Protein AF-A0A7W7EYN2-F1 (afdb_monomer_lite)

pLDDT: mean 82.96, std 12.16, range [42.16, 95.44]

Foldseek 3Di:
DDPDDDDDAPDFDFPDDDDPDPDDQLNGTQETEHEDDPPPPPVVVVVVVVSVVRPRNYYYYHYDDDD

Radius of gyration: 12.9 Å; chains: 1; bounding box: 29×32×30 Å

Sequence (67 aa):
MADDVILSCDAALLTGPAPDTRLARPDHVWLVVEIAETTRLRGLKIKRIAYATVGVPVYRRSRLQWR

Structure (mmCIF, N/CA/C/O backbone):
data_AF-A0A7W7EYN2-F1
#
_entry.id   AF-A0A7W7EYN2-F1
#
loop_
_atom_site.group_PDB
_atom_site.id
_atom_site.type_symbol
_atom_site.label_atom_id
_atom_site.label_alt_id
_atom_site.label_comp_id
_atom_site.label_asym_id
_atom_site.label_entity_id
_atom_site.label_seq_id
_atom_site.pdbx_PDB_ins_code
_atom_site.Cartn_x
_atom_site.Cartn_y
_atom_site.Cartn_z
_atom_site.occupancy
_atom_site.B_iso_or_equiv
_atom_site.auth_seq_id
_atom_site.auth_comp_id
_atom_site.auth_asym_id
_atom_site.auth_atom_id
_atom_site.pdbx_PDB_model_num
ATOM 1 N N . MET A 1 1 ? 1.344 -15.517 -18.433 1.00 42.16 1 MET A N 1
ATOM 2 C CA . MET A 1 1 ? 1.171 -15.707 -16.980 1.00 42.16 1 MET A CA 1
ATOM 3 C C . MET A 1 1 ? 1.566 -14.391 -16.347 1.00 42.16 1 MET A C 1
ATOM 5 O O . MET A 1 1 ? 2.650 -13.920 -16.656 1.00 42.16 1 MET A O 1
ATOM 9 N N . ALA A 1 2 ? 0.659 -13.715 -15.647 1.00 57.84 2 ALA A N 1
ATOM 10 C CA . ALA A 1 2 ? 1.053 -12.546 -14.871 1.00 57.84 2 ALA A CA 1
ATOM 11 C C . ALA A 1 2 ? 1.693 -13.089 -13.593 1.00 57.84 2 ALA A C 1
ATOM 13 O O . ALA A 1 2 ? 1.036 -13.842 -12.880 1.00 57.84 2 ALA A O 1
ATOM 14 N N . ASP A 1 3 ? 2.969 -12.794 -13.362 1.00 72.56 3 ASP A N 1
ATOM 15 C CA . ASP A 1 3 ? 3.596 -13.105 -12.081 1.00 72.56 3 ASP A CA 1
ATOM 16 C C . ASP A 1 3 ? 2.894 -12.289 -10.990 1.00 72.56 3 ASP A C 1
ATOM 18 O O . ASP A 1 3 ? 2.696 -11.078 -11.144 1.00 72.56 3 ASP A O 1
ATOM 22 N N . ASP A 1 4 ? 2.503 -12.945 -9.896 1.00 78.62 4 ASP A N 1
ATOM 23 C CA . ASP A 1 4 ? 1.938 -12.259 -8.739 1.00 78.62 4 ASP A CA 1
ATOM 24 C C . ASP A 1 4 ? 3.015 -11.361 -8.113 1.00 78.62 4 ASP A C 1
ATOM 26 O O . ASP A 1 4 ? 4.057 -11.822 -7.642 1.00 78.62 4 ASP A O 1
ATOM 30 N N . VAL A 1 5 ? 2.774 -10.048 -8.118 1.00 85.69 5 VAL A N 1
ATOM 31 C CA . VAL A 1 5 ? 3.706 -9.065 -7.558 1.00 85.69 5 VAL A CA 1
ATOM 32 C C . VAL A 1 5 ? 3.384 -8.836 -6.087 1.00 85.69 5 VAL A C 1
ATOM 34 O O . VAL A 1 5 ? 2.329 -8.306 -5.743 1.00 85.69 5 VAL A O 1
ATOM 37 N N . ILE A 1 6 ? 4.335 -9.166 -5.214 1.00 88.19 6 ILE A N 1
ATOM 38 C CA . ILE A 1 6 ? 4.277 -8.819 -3.792 1.00 88.19 6 ILE A CA 1
ATOM 39 C C . ILE A 1 6 ? 5.037 -7.510 -3.570 1.00 88.19 6 ILE A C 1
ATOM 41 O O . ILE A 1 6 ? 6.215 -7.391 -3.912 1.00 88.19 6 ILE A O 1
ATOM 45 N N . LEU A 1 7 ? 4.365 -6.529 -2.967 1.00 88.81 7 LEU A N 1
ATOM 46 C CA . LEU A 1 7 ? 4.961 -5.256 -2.571 1.00 88.81 7 LEU A CA 1
ATOM 47 C C . LEU A 1 7 ? 5.043 -5.165 -1.049 1.00 88.81 7 LEU A C 1
ATOM 49 O O . LEU A 1 7 ? 4.093 -5.498 -0.345 1.00 88.81 7 LEU A O 1
ATOM 53 N 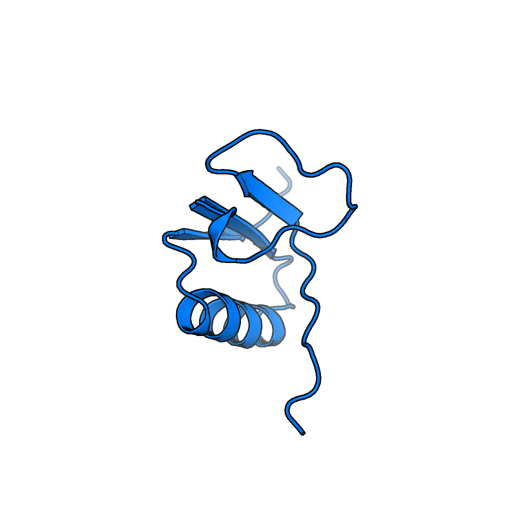N . SER A 1 8 ? 6.171 -4.667 -0.549 1.00 89.31 8 SER A N 1
ATOM 54 C CA . SER A 1 8 ? 6.301 -4.209 0.832 1.00 89.31 8 SER A CA 1
ATOM 55 C C . SER A 1 8 ? 6.130 -2.693 0.902 1.00 89.31 8 SER A C 1
ATOM 57 O O . SER A 1 8 ? 6.537 -1.977 -0.017 1.00 89.31 8 SER A O 1
ATOM 59 N N . CYS A 1 9 ? 5.570 -2.204 2.002 1.00 89.75 9 CYS A N 1
ATOM 60 C CA . CYS A 1 9 ? 5.463 -0.786 2.340 1.00 89.75 9 CYS A CA 1
ATOM 61 C C . CYS A 1 9 ? 5.932 -0.551 3.777 1.00 89.75 9 CYS A C 1
ATOM 63 O O . CYS A 1 9 ? 6.030 -1.500 4.555 1.00 89.75 9 CYS A O 1
ATOM 65 N N . ASP A 1 10 ? 6.163 0.708 4.145 1.00 91.00 10 ASP A N 1
ATOM 66 C CA . ASP A 1 10 ? 6.552 1.062 5.515 1.00 91.00 10 ASP A CA 1
ATOM 67 C C . ASP A 1 10 ? 5.356 1.035 6.473 1.00 91.00 10 ASP A C 1
ATOM 69 O O . ASP A 1 10 ? 5.493 0.635 7.626 1.00 91.00 10 ASP A O 1
ATOM 73 N N . ALA A 1 11 ? 4.170 1.430 5.998 1.00 91.88 11 ALA A N 1
ATOM 74 C CA . ALA A 1 11 ? 2.921 1.262 6.736 1.00 91.88 11 ALA A CA 1
ATOM 75 C C . ALA A 1 11 ? 1.704 1.190 5.802 1.00 91.88 11 ALA A C 1
ATOM 77 O O . ALA A 1 11 ? 1.699 1.777 4.717 1.00 91.88 11 ALA A O 1
ATOM 78 N N . ALA A 1 12 ? 0.648 0.518 6.263 1.00 93.69 12 ALA A N 1
ATOM 79 C CA . ALA A 1 12 ? -0.642 0.451 5.588 1.00 93.69 12 ALA A CA 1
ATOM 80 C C . ALA A 1 12 ? -1.793 0.610 6.590 1.00 93.69 12 ALA A C 1
ATOM 82 O O . ALA A 1 12 ? -1.700 0.168 7.734 1.00 93.69 12 ALA A O 1
ATOM 83 N N . LEU A 1 13 ? -2.884 1.228 6.139 1.00 94.50 13 LEU A N 1
ATOM 84 C CA . LEU A 1 13 ? -4.162 1.259 6.846 1.00 94.50 13 LEU A CA 1
ATOM 85 C C . LEU A 1 13 ? -5.140 0.335 6.126 1.00 94.50 13 LEU A C 1
ATOM 87 O O . LEU A 1 13 ? -5.331 0.470 4.914 1.00 94.50 13 LEU A O 1
ATOM 91 N N . LEU A 1 14 ? -5.768 -0.567 6.876 1.00 94.88 14 LEU A N 1
ATOM 92 C CA . LEU A 1 14 ? -6.739 -1.520 6.350 1.00 94.88 14 LEU A CA 1
ATOM 93 C C . LEU A 1 14 ? -8.173 -1.013 6.527 1.00 94.88 14 LEU A C 1
ATOM 95 O O . LEU A 1 14 ? -8.466 -0.269 7.461 1.00 94.88 14 LEU A O 1
ATOM 99 N N . 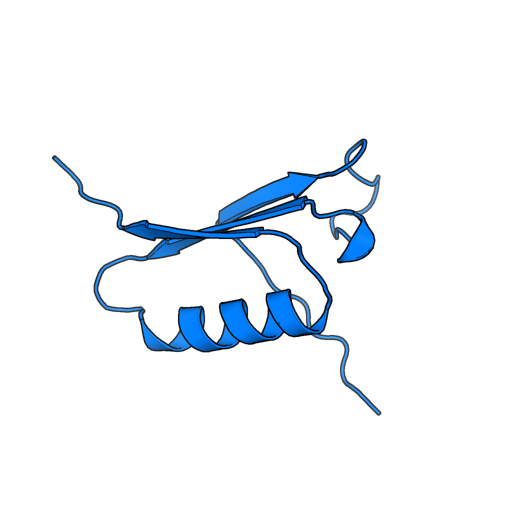THR A 1 15 ? -9.065 -1.430 5.633 1.00 92.88 15 THR A N 1
ATOM 100 C CA . THR A 1 15 ? -10.509 -1.140 5.709 1.00 92.88 15 THR A CA 1
ATOM 101 C C . THR A 1 15 ? -11.239 -2.009 6.738 1.00 92.88 15 THR A C 1
ATOM 103 O O . THR A 1 15 ? -12.382 -1.721 7.084 1.00 92.88 15 THR A O 1
ATOM 106 N N . GLY A 1 16 ? -10.583 -3.053 7.249 1.00 90.88 16 GLY A N 1
ATOM 107 C CA . GLY A 1 16 ? -11.127 -4.002 8.213 1.00 90.88 16 GLY A CA 1
ATOM 108 C C . GLY A 1 16 ? -10.036 -4.626 9.089 1.00 90.88 16 GLY A C 1
ATOM 109 O O . GLY A 1 16 ? -8.915 -4.109 9.138 1.00 90.88 16 GLY A O 1
ATOM 110 N N . PRO A 1 17 ? -10.346 -5.721 9.805 1.00 88.75 17 PRO A N 1
ATOM 111 C CA . PRO A 1 17 ? -9.364 -6.410 10.633 1.00 88.75 17 PRO A CA 1
ATOM 112 C C . PRO A 1 17 ? -8.185 -6.912 9.793 1.00 88.75 17 PRO A C 1
ATOM 114 O O . PRO A 1 17 ? -8.323 -7.210 8.604 1.00 88.75 17 PRO A O 1
ATOM 117 N N . ALA A 1 18 ? -7.017 -7.012 10.429 1.00 84.25 18 ALA A N 1
ATOM 118 C CA . ALA A 1 18 ? -5.857 -7.609 9.789 1.00 84.25 18 ALA A CA 1
ATOM 119 C C . ALA A 1 18 ? -6.170 -9.067 9.412 1.00 84.25 18 ALA A C 1
ATOM 121 O O . ALA A 1 18 ? -6.730 -9.790 10.239 1.00 84.25 18 ALA A O 1
ATOM 122 N N . PRO A 1 19 ? -5.839 -9.502 8.185 1.00 82.81 19 PRO A N 1
ATOM 123 C CA . PRO A 1 19 ? -6.033 -10.889 7.802 1.00 82.81 19 PRO A CA 1
ATOM 124 C C . PRO A 1 19 ? -5.131 -11.802 8.642 1.00 82.81 19 PRO A C 1
ATOM 126 O O . PRO A 1 19 ? -4.020 -11.420 9.009 1.00 82.81 19 PRO A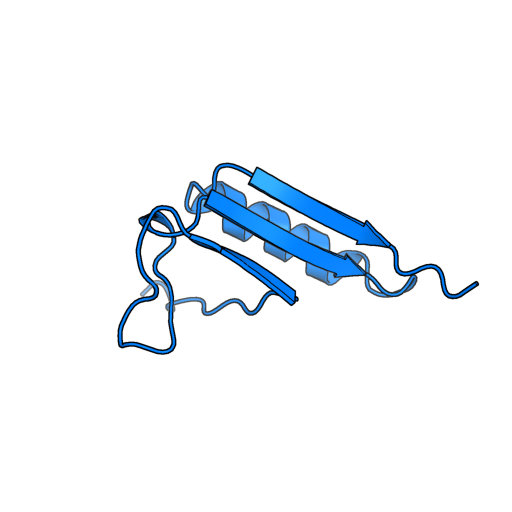 O 1
ATOM 129 N N . ASP A 1 20 ? -5.573 -13.039 8.870 1.00 82.94 20 ASP A N 1
ATOM 130 C CA . ASP A 1 20 ? -4.757 -14.069 9.537 1.00 82.94 20 ASP A CA 1
ATOM 131 C C . ASP A 1 20 ? -3.477 -14.395 8.742 1.00 82.94 20 ASP A C 1
ATOM 133 O O . ASP A 1 20 ? -2.490 -14.912 9.269 1.00 82.94 20 ASP A O 1
ATOM 137 N N . THR A 1 21 ? -3.469 -14.061 7.450 1.00 82.31 21 THR A N 1
ATOM 138 C CA . THR A 1 21 ? -2.299 -14.145 6.583 1.00 82.31 21 THR A CA 1
ATOM 139 C C . THR A 1 21 ? -1.420 -12.905 6.710 1.00 82.31 21 THR A C 1
ATOM 141 O O . THR A 1 21 ? -1.907 -11.781 6.734 1.00 82.31 21 THR A O 1
ATOM 144 N N . ARG A 1 22 ? -0.095 -13.072 6.615 1.00 82.69 22 ARG A N 1
ATOM 145 C CA . ARG A 1 22 ? 0.865 -11.945 6.580 1.00 82.69 22 ARG A CA 1
ATOM 146 C C . ARG A 1 22 ? 0.791 -11.069 5.314 1.00 82.69 22 ARG A C 1
ATOM 148 O O . ARG A 1 22 ? 1.617 -10.177 5.153 1.00 82.69 22 ARG A O 1
ATOM 155 N N . LEU A 1 23 ? -0.153 -11.333 4.410 1.00 88.25 23 LEU A N 1
ATOM 156 C CA . LEU A 1 23 ? -0.350 -10.602 3.161 1.00 88.25 23 LEU A CA 1
ATOM 157 C C . LEU A 1 23 ? -1.745 -9.974 3.144 1.00 88.25 23 LEU A C 1
ATOM 159 O O . LEU A 1 23 ? -2.744 -10.666 3.337 1.00 88.25 23 LEU A O 1
ATOM 163 N N . ALA A 1 24 ? -1.807 -8.670 2.885 1.00 90.00 24 ALA A N 1
ATOM 164 C CA . ALA A 1 24 ? -3.056 -7.976 2.605 1.00 90.00 24 ALA A CA 1
ATOM 165 C C . ALA A 1 24 ? -3.339 -8.007 1.099 1.00 90.00 24 ALA A C 1
ATOM 167 O O . ALA A 1 24 ? -2.436 -7.804 0.285 1.00 90.00 24 ALA A O 1
ATOM 168 N N . ARG A 1 25 ? -4.601 -8.239 0.731 1.00 90.75 25 ARG A N 1
ATOM 169 C CA . ARG A 1 25 ? -5.064 -8.048 -0.646 1.00 90.75 25 ARG A CA 1
ATOM 170 C C . ARG A 1 25 ? -5.315 -6.554 -0.901 1.00 90.75 25 ARG A C 1
ATOM 172 O O . A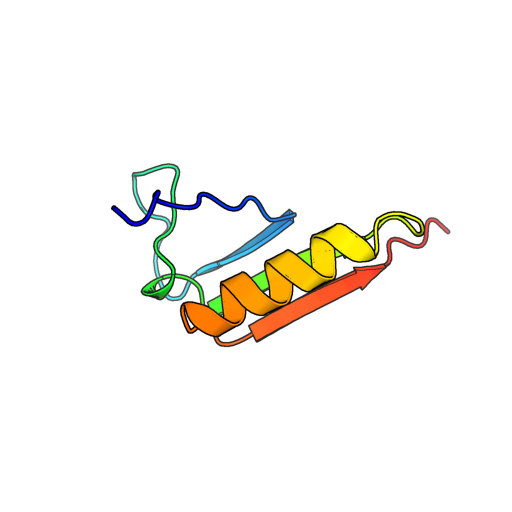RG A 1 25 ? -5.640 -5.844 0.052 1.00 90.75 25 ARG A O 1
ATOM 179 N N . PRO A 1 26 ? -5.184 -6.060 -2.145 1.00 91.31 26 PRO A N 1
ATOM 180 C CA . PRO A 1 26 ? -5.368 -4.640 -2.451 1.00 91.31 26 PRO A CA 1
ATOM 181 C C . PRO A 1 26 ? -6.704 -4.049 -1.984 1.00 91.31 26 PRO A C 1
ATOM 183 O O . PRO A 1 26 ? -6.735 -2.938 -1.465 1.00 91.31 26 PRO A O 1
ATOM 186 N N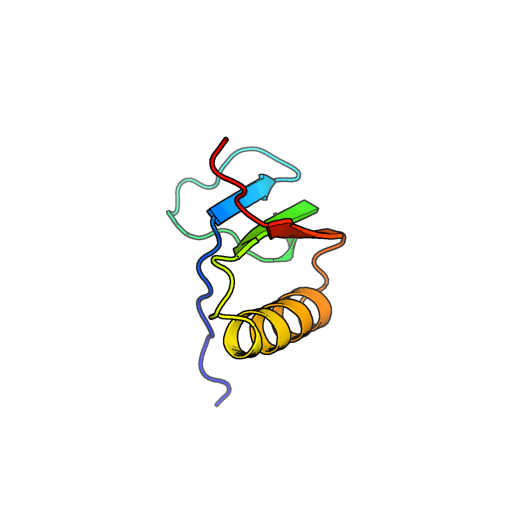 . ASP A 1 27 ? -7.789 -4.811 -2.098 1.00 91.94 27 ASP A N 1
ATOM 187 C CA . ASP A 1 27 ? -9.148 -4.442 -1.690 1.00 91.94 27 ASP A CA 1
ATOM 188 C C . ASP A 1 27 ? -9.324 -4.295 -0.169 1.00 91.94 27 ASP A C 1
ATOM 190 O O . ASP A 1 27 ? -10.286 -3.682 0.294 1.00 91.94 27 ASP A O 1
ATOM 194 N N . HIS A 1 28 ? -8.370 -4.786 0.622 1.00 93.12 28 HIS A N 1
ATOM 195 C CA . HIS A 1 28 ? -8.346 -4.590 2.070 1.00 93.12 28 HIS A CA 1
ATOM 196 C C . HIS A 1 28 ? -7.577 -3.331 2.494 1.00 93.12 28 HIS A C 1
ATOM 198 O O . HIS A 1 28 ? -7.563 -3.006 3.680 1.00 93.12 28 HIS A O 1
ATOM 204 N N . VAL A 1 29 ? -6.908 -2.628 1.573 1.00 93.94 29 VAL A N 1
ATOM 205 C CA . VAL A 1 29 ? -6.001 -1.517 1.894 1.00 93.94 29 VAL A CA 1
ATOM 206 C C . VAL A 1 29 ? -6.633 -0.179 1.522 1.00 93.94 29 VAL A C 1
ATOM 208 O O . VAL A 1 29 ? -6.909 0.099 0.360 1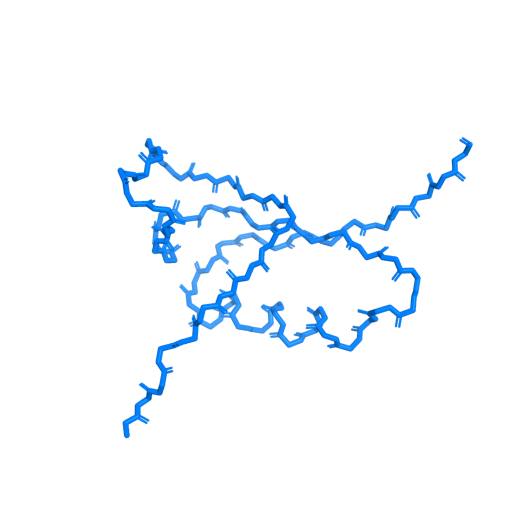.00 93.94 29 VAL A O 1
ATOM 211 N N . TRP A 1 30 ? -6.801 0.698 2.510 1.00 95.44 30 TRP A N 1
ATOM 212 C CA . TRP A 1 30 ? -7.302 2.059 2.303 1.00 95.44 30 TRP A CA 1
ATOM 213 C C . TRP A 1 30 ? -6.187 3.051 1.955 1.00 95.44 30 TRP A C 1
ATOM 215 O O . TRP A 1 30 ? -6.334 3.915 1.089 1.00 95.44 30 TRP A O 1
ATOM 225 N N . LEU A 1 31 ? -5.058 2.936 2.653 1.00 93.94 31 LEU A N 1
ATOM 226 C CA . LEU A 1 31 ? -3.921 3.841 2.526 1.00 93.94 31 LEU A CA 1
ATOM 227 C C . LEU A 1 31 ? -2.618 3.053 2.592 1.00 93.94 31 LEU A C 1
ATOM 229 O O . LEU A 1 31 ? -2.435 2.235 3.490 1.00 93.94 31 LEU A O 1
ATOM 233 N N . VAL A 1 32 ? -1.686 3.395 1.705 1.00 94.31 32 VAL A N 1
ATOM 234 C CA . VAL A 1 32 ? -0.282 2.979 1.791 1.00 94.31 32 VAL A CA 1
ATOM 235 C C . VAL A 1 32 ? 0.616 4.184 2.059 1.00 94.31 32 VAL A C 1
ATOM 237 O O . VAL A 1 32 ? 0.482 5.234 1.419 1.00 94.31 32 VAL A O 1
ATOM 240 N N . VAL A 1 33 ? 1.559 4.017 2.987 1.00 92.56 33 VAL A N 1
ATOM 241 C CA . VAL A 1 33 ? 2.607 4.986 3.307 1.00 92.56 33 VAL A CA 1
ATOM 242 C C . VAL A 1 33 ? 3.974 4.420 2.936 1.00 92.56 33 VAL A C 1
ATOM 244 O O . VAL A 1 33 ? 4.333 3.313 3.332 1.00 92.56 33 VAL A O 1
ATOM 247 N N . GLU A 1 34 ? 4.752 5.222 2.212 1.00 91.25 34 GLU A N 1
ATOM 248 C CA . GLU A 1 34 ? 6.166 4.954 1.937 1.00 91.25 34 GLU A CA 1
ATOM 249 C C . GLU A 1 34 ? 7.033 6.108 2.464 1.00 91.25 34 GLU A C 1
ATOM 251 O O . GLU A 1 34 ? 6.775 7.290 2.194 1.00 91.25 34 GLU A O 1
ATOM 256 N N . ILE A 1 35 ? 8.086 5.769 3.194 1.00 87.12 35 ILE A N 1
ATOM 257 C CA . ILE A 1 35 ? 9.081 6.661 3.768 1.00 87.12 35 ILE A CA 1
ATOM 258 C C . ILE A 1 35 ? 10.316 6.621 2.867 1.00 87.12 35 ILE A C 1
ATOM 260 O O . ILE A 1 35 ? 10.959 5.596 2.666 1.00 87.12 35 ILE A O 1
ATOM 264 N N . ALA A 1 36 ? 10.658 7.772 2.296 1.00 79.75 36 ALA A N 1
ATOM 265 C CA . ALA A 1 36 ? 11.820 7.910 1.434 1.00 79.75 36 ALA A CA 1
ATOM 266 C C . ALA A 1 36 ? 13.007 8.499 2.202 1.00 79.75 36 ALA A C 1
ATOM 268 O O . ALA A 1 36 ? 12.937 9.647 2.655 1.00 79.75 36 ALA A O 1
ATOM 269 N N . GLU A 1 37 ? 14.127 7.779 2.229 1.00 68.00 37 GLU A N 1
ATOM 270 C CA . GLU A 1 37 ? 15.445 8.405 2.345 1.00 68.00 37 GLU A CA 1
ATOM 271 C C . GLU A 1 37 ? 15.797 9.078 1.008 1.00 68.00 37 GLU A C 1
ATOM 273 O O . GLU A 1 37 ? 15.420 8.606 -0.073 1.00 68.00 37 GLU A O 1
ATOM 278 N N . THR A 1 38 ? 16.465 10.229 1.077 1.00 63.72 38 THR A N 1
ATOM 279 C CA . THR A 1 38 ? 16.594 11.248 0.014 1.00 63.72 38 THR A CA 1
ATOM 280 C C . THR A 1 38 ? 16.985 10.719 -1.373 1.00 63.72 38 THR A C 1
ATOM 282 O O . THR A 1 38 ? 16.569 11.301 -2.378 1.00 63.72 38 THR A O 1
ATOM 285 N N . THR A 1 39 ? 17.703 9.600 -1.462 1.00 57.69 39 THR A N 1
ATOM 286 C CA . THR A 1 39 ? 18.250 9.054 -2.716 1.00 57.69 39 THR A CA 1
ATOM 287 C C . THR A 1 39 ? 17.355 8.011 -3.408 1.00 57.69 39 THR A C 1
ATOM 289 O O . THR A 1 39 ? 17.556 7.715 -4.586 1.00 57.69 39 THR A O 1
ATOM 292 N N . ARG A 1 40 ? 16.321 7.457 -2.751 1.00 62.06 40 ARG A N 1
ATOM 293 C CA . ARG A 1 40 ? 15.532 6.310 -3.273 1.00 62.06 40 ARG A CA 1
ATOM 294 C C . ARG A 1 40 ? 14.279 6.693 -4.077 1.00 62.06 40 ARG A C 1
ATOM 296 O O . ARG A 1 40 ? 13.227 6.063 -4.003 1.00 62.06 40 ARG A O 1
ATOM 303 N N . LEU A 1 41 ? 14.380 7.726 -4.912 1.00 60.31 41 LEU A N 1
ATOM 304 C CA . LEU A 1 41 ? 13.217 8.306 -5.601 1.00 60.31 41 LEU A CA 1
ATOM 305 C C . LEU A 1 41 ? 12.648 7.461 -6.757 1.00 60.31 41 LEU A C 1
ATOM 307 O O . LEU A 1 41 ? 11.468 7.607 -7.074 1.00 60.31 41 LEU A O 1
ATOM 311 N N . ARG A 1 42 ? 13.449 6.604 -7.408 1.00 61.22 42 ARG A N 1
ATOM 312 C CA . ARG A 1 42 ? 12.997 5.832 -8.587 1.00 61.22 42 ARG A CA 1
ATOM 313 C C . ARG A 1 42 ? 12.084 4.657 -8.216 1.00 61.22 42 ARG A C 1
ATOM 315 O O . ARG A 1 42 ? 11.014 4.536 -8.803 1.00 61.22 42 ARG A O 1
ATOM 322 N N . GLY A 1 43 ? 12.448 3.859 -7.207 1.00 63.84 43 GLY A N 1
ATOM 323 C CA . GLY A 1 43 ? 11.645 2.702 -6.774 1.00 63.84 43 GLY A CA 1
ATOM 324 C C . GLY A 1 43 ? 10.248 3.089 -6.277 1.00 63.84 43 GLY A C 1
ATOM 325 O O . GLY A 1 43 ? 9.264 2.424 -6.582 1.00 63.84 43 GLY A O 1
ATOM 326 N N . LEU A 1 44 ? 10.134 4.241 -5.613 1.00 67.94 44 LEU A N 1
ATOM 327 C CA . LEU A 1 44 ? 8.860 4.745 -5.095 1.00 67.94 44 LEU A CA 1
ATOM 328 C C . LEU A 1 44 ? 7.885 5.200 -6.190 1.00 67.94 44 LEU A C 1
ATOM 330 O O . LEU A 1 44 ? 6.673 5.144 -5.993 1.00 67.94 44 LEU A O 1
ATOM 334 N N . LYS A 1 45 ? 8.384 5.641 -7.356 1.00 77.62 45 LYS A N 1
ATOM 335 C CA . LYS A 1 45 ? 7.514 5.977 -8.496 1.00 77.62 45 LYS A CA 1
ATOM 336 C C . LYS A 1 45 ? 6.836 4.728 -9.060 1.00 77.62 45 LYS A C 1
ATOM 338 O O . LYS A 1 45 ? 5.650 4.788 -9.362 1.00 77.62 45 LYS A O 1
ATOM 343 N N . ILE A 1 46 ? 7.567 3.615 -9.147 1.00 83.62 46 ILE A N 1
ATOM 344 C CA . ILE A 1 46 ? 7.036 2.334 -9.633 1.00 83.62 46 ILE A CA 1
ATOM 345 C C . ILE A 1 46 ? 5.987 1.797 -8.656 1.00 83.62 46 ILE A C 1
ATOM 347 O O . ILE A 1 46 ? 4.883 1.470 -9.081 1.00 83.62 46 ILE A O 1
ATOM 351 N N . LYS A 1 47 ? 6.275 1.808 -7.346 1.00 85.69 47 LYS A N 1
ATOM 352 C CA . LYS A 1 47 ? 5.303 1.386 -6.325 1.00 85.69 47 LYS A CA 1
ATOM 353 C C . LYS A 1 47 ? 4.023 2.219 -6.349 1.00 85.69 47 LYS A C 1
ATOM 355 O O . LYS A 1 47 ? 2.936 1.659 -6.311 1.00 85.69 47 LYS A O 1
ATOM 360 N N . ARG A 1 48 ? 4.129 3.549 -6.478 1.00 88.50 48 ARG A N 1
ATOM 361 C CA . ARG A 1 48 ? 2.948 4.423 -6.594 1.00 88.50 48 ARG A CA 1
ATOM 362 C C . ARG A 1 48 ? 2.045 4.016 -7.760 1.00 88.50 48 ARG A C 1
ATOM 364 O O . ARG A 1 48 ? 0.830 4.009 -7.597 1.00 88.50 48 ARG A O 1
ATOM 371 N N . ILE A 1 49 ? 2.630 3.716 -8.921 1.00 90.50 49 ILE A N 1
ATOM 372 C CA . ILE A 1 49 ? 1.871 3.263 -10.092 1.00 90.50 49 ILE A CA 1
ATOM 373 C C . ILE A 1 49 ? 1.233 1.905 -9.795 1.00 90.50 49 ILE A C 1
ATOM 375 O O . ILE A 1 49 ? 0.034 1.759 -9.997 1.00 90.50 49 ILE A O 1
ATOM 379 N N . ALA A 1 50 ? 1.994 0.959 -9.241 1.00 91.00 50 ALA A N 1
ATOM 380 C CA . ALA A 1 50 ? 1.495 -0.374 -8.916 1.00 91.00 50 ALA A CA 1
ATOM 381 C C . ALA A 1 50 ? 0.324 -0.356 -7.912 1.00 91.00 50 ALA A C 1
ATOM 383 O O . ALA A 1 50 ? -0.660 -1.065 -8.109 1.00 91.00 50 ALA A O 1
ATOM 384 N N . TYR A 1 51 ? 0.366 0.497 -6.882 1.00 92.06 51 TYR A N 1
ATOM 385 C CA . TYR A 1 51 ? -0.756 0.653 -5.947 1.00 92.06 51 TYR A CA 1
ATOM 386 C C . TYR A 1 51 ? -1.993 1.260 -6.618 1.00 92.06 51 TYR A C 1
ATOM 388 O O . TYR A 1 51 ? -3.110 0.803 -6.382 1.00 92.06 51 TYR A O 1
ATOM 396 N N . ALA A 1 52 ? -1.805 2.251 -7.494 1.00 90.88 52 ALA A N 1
ATOM 397 C CA . ALA A 1 52 ? -2.909 2.849 -8.239 1.00 90.88 52 ALA A CA 1
ATOM 398 C C . ALA A 1 52 ? -3.561 1.849 -9.208 1.00 90.88 52 ALA A C 1
ATOM 400 O O . ALA A 1 52 ? -4.783 1.826 -9.325 1.00 90.88 52 ALA A O 1
ATOM 401 N N . THR A 1 53 ? -2.774 0.989 -9.867 1.00 93.00 53 THR A N 1
ATOM 402 C CA . THR A 1 53 ? -3.299 -0.004 -10.823 1.00 93.00 53 THR A CA 1
ATOM 403 C C . THR A 1 53 ? -4.172 -1.072 -10.173 1.00 93.00 53 THR A C 1
ATOM 405 O O . THR A 1 53 ? -5.020 -1.643 -10.849 1.00 93.00 53 THR A O 1
ATOM 408 N N . VAL A 1 54 ? -3.991 -1.328 -8.874 1.00 92.06 54 VAL A N 1
ATOM 409 C CA . VAL A 1 54 ? -4.805 -2.287 -8.108 1.00 92.06 54 VAL A CA 1
ATOM 410 C C . VAL A 1 54 ? -5.878 -1.609 -7.250 1.00 92.06 54 VAL A C 1
ATOM 412 O O . VAL A 1 54 ? -6.513 -2.264 -6.430 1.00 92.06 54 VAL A O 1
ATOM 415 N N . GLY A 1 55 ? -6.092 -0.301 -7.432 1.00 91.88 55 GLY A N 1
ATOM 416 C CA . GLY A 1 55 ? -7.205 0.424 -6.821 1.00 91.88 55 GLY A CA 1
ATOM 417 C C . GLY A 1 55 ? -7.002 0.855 -5.368 1.00 91.88 55 GLY A C 1
ATOM 418 O O . GLY A 1 55 ? -7.989 1.177 -4.713 1.00 91.88 55 GLY A O 1
ATOM 419 N N . VAL A 1 56 ? -5.764 0.910 -4.857 1.00 92.44 56 VAL A N 1
ATOM 420 C CA . VAL A 1 56 ? -5.517 1.462 -3.513 1.00 92.44 56 VAL A CA 1
ATOM 421 C C . VAL A 1 56 ? -5.930 2.944 -3.495 1.00 92.44 56 VAL A C 1
ATOM 423 O O . VAL A 1 56 ? -5.341 3.735 -4.242 1.00 92.44 56 VAL A O 1
ATOM 426 N N . PRO A 1 57 ? -6.888 3.354 -2.640 1.00 89.94 57 PRO A N 1
ATOM 427 C CA . PRO A 1 57 ? -7.474 4.694 -2.703 1.00 89.94 57 PRO A CA 1
ATOM 428 C C . PRO A 1 57 ? -6.486 5.823 -2.416 1.00 89.94 57 PRO A C 1
ATOM 430 O O . PRO A 1 57 ? -6.550 6.885 -3.038 1.00 89.94 57 PRO A O 1
ATOM 433 N N . VAL A 1 58 ? -5.568 5.618 -1.465 1.00 91.00 58 VAL A N 1
ATOM 434 C CA . VAL A 1 58 ? -4.633 6.663 -1.040 1.00 91.00 58 VAL A CA 1
ATOM 435 C C . VAL A 1 58 ? -3.198 6.147 -0.995 1.00 91.00 58 VAL A C 1
ATOM 437 O O . VAL A 1 58 ? -2.885 5.141 -0.364 1.00 91.00 58 VAL A O 1
ATOM 440 N N . TYR A 1 59 ? -2.290 6.903 -1.612 1.00 89.12 59 TYR A N 1
ATOM 441 C CA . TYR A 1 59 ? -0.846 6.694 -1.523 1.00 89.12 59 TYR A CA 1
ATOM 442 C C . TYR A 1 59 ? -0.173 7.947 -0.967 1.00 89.12 59 TYR A C 1
ATOM 444 O O . TYR A 1 59 ? -0.275 9.027 -1.560 1.00 89.12 59 TYR A O 1
ATOM 452 N N . ARG A 1 60 ? 0.562 7.816 0.142 1.00 86.62 60 ARG A N 1
ATOM 453 C CA . ARG A 1 60 ? 1.285 8.931 0.761 1.00 86.62 60 ARG A CA 1
ATOM 454 C C . ARG A 1 60 ? 2.776 8.641 0.853 1.00 86.62 60 ARG A C 1
ATOM 456 O O . ARG A 1 60 ? 3.207 7.662 1.443 1.00 86.62 60 ARG A O 1
ATOM 463 N N . ARG A 1 61 ? 3.580 9.563 0.325 1.00 84.94 61 ARG A N 1
ATOM 464 C CA . ARG A 1 61 ? 5.035 9.547 0.494 1.00 84.94 61 ARG A CA 1
ATOM 465 C C . ARG A 1 61 ? 5.443 10.524 1.591 1.00 84.94 61 ARG A C 1
ATOM 467 O O . ARG A 1 61 ? 5.122 11.708 1.482 1.00 84.94 61 ARG A O 1
ATOM 474 N N . SER A 1 62 ? 6.213 10.059 2.567 1.00 82.81 62 SER A N 1
ATOM 475 C CA . SER A 1 62 ? 6.872 10.905 3.564 1.00 82.81 62 SER A CA 1
ATOM 476 C C . SER A 1 62 ? 8.376 10.988 3.299 1.00 82.81 62 SER A C 1
ATOM 478 O O . SER A 1 62 ? 8.975 10.045 2.786 1.00 82.81 62 SER A O 1
ATOM 480 N N . ARG A 1 63 ? 8.999 12.128 3.612 1.00 80.44 63 ARG A N 1
ATOM 481 C CA . ARG A 1 63 ? 10.463 12.248 3.668 1.00 80.44 63 ARG A CA 1
ATOM 482 C C . ARG A 1 63 ? 10.866 12.205 5.128 1.00 80.44 63 ARG A C 1
ATOM 484 O O . ARG A 1 63 ? 10.345 12.998 5.909 1.00 80.44 63 ARG A O 1
ATOM 491 N N . LEU A 1 64 ? 11.801 11.328 5.471 1.00 69.56 64 LEU A N 1
ATOM 492 C CA . LEU A 1 64 ? 12.365 11.321 6.812 1.00 69.56 64 LEU A CA 1
ATOM 493 C C . LEU A 1 64 ? 13.340 12.501 6.929 1.00 69.56 64 LEU A C 1
ATOM 495 O O . LEU A 1 64 ? 14.313 12.587 6.179 1.00 69.56 64 LEU A O 1
ATOM 499 N N . GLN A 1 65 ? 13.033 13.451 7.810 1.00 68.81 65 GLN A N 1
ATOM 500 C CA . GLN A 1 65 ? 13.949 14.516 8.209 1.00 68.81 65 GLN A CA 1
ATOM 501 C C . GLN A 1 65 ? 14.341 14.238 9.654 1.00 68.81 65 GLN A C 1
ATOM 503 O O . GLN A 1 65 ? 13.529 14.426 10.556 1.00 68.81 65 GLN A O 1
ATOM 508 N N . TRP A 1 66 ? 15.562 13.757 9.862 1.00 61.59 66 TRP A N 1
ATOM 509 C CA . TRP A 1 66 ? 16.143 13.679 11.195 1.00 61.59 66 TRP A CA 1
ATOM 510 C C . TRP A 1 66 ? 16.493 15.111 11.620 1.00 61.59 66 TRP A C 1
ATOM 512 O O . TRP A 1 66 ? 17.288 15.771 10.947 1.00 61.59 66 TRP A O 1
ATOM 522 N N . ARG A 1 67 ? 15.818 15.613 12.654 1.00 59.53 67 ARG A N 1
ATOM 523 C CA . ARG A 1 67 ? 16.185 16.837 13.373 1.00 59.53 67 ARG A CA 1
ATOM 524 C C . ARG A 1 67 ? 16.876 16.454 14.665 1.00 59.53 67 ARG A C 1
ATOM 526 O O . ARG A 1 67 ? 16.433 15.447 15.258 1.00 59.53 67 ARG A O 1
#

Secondary structure (DSSP, 8-state):
-PPPPP---SEEEESSSPPSSS---GGGEEEEEEEEPTT-HHHHHHHHHHHHHTT-SEEEEEE----

Organism: NCBI:txid237611